Protein AF-A0A831QGR7-F1 (afdb_monomer)

Structure (mmCIF, N/CA/C/O backbone):
data_AF-A0A831QGR7-F1
#
_entry.id   AF-A0A831QGR7-F1
#
loop_
_atom_site.group_PDB
_atom_site.id
_atom_site.type_symbol
_atom_site.label_atom_id
_atom_site.label_alt_id
_atom_site.label_comp_id
_atom_site.label_asym_id
_atom_site.label_entity_id
_atom_site.label_seq_id
_atom_site.pdbx_PDB_ins_code
_atom_site.Cartn_x
_atom_site.Cartn_y
_atom_site.Cartn_z
_atom_site.occupancy
_atom_site.B_iso_or_equiv
_atom_site.auth_seq_id
_atom_site.auth_comp_id
_atom_site.auth_asym_id
_atom_site.auth_atom_id
_atom_site.pdbx_PDB_model_num
ATOM 1 N N . MET A 1 1 ? -12.128 -9.715 -16.828 1.00 47.41 1 MET A N 1
ATOM 2 C CA . MET A 1 1 ? -10.830 -9.152 -17.275 1.00 47.41 1 MET A CA 1
ATOM 3 C C . MET A 1 1 ? -10.273 -8.160 -16.247 1.00 47.41 1 MET A C 1
ATOM 5 O O . MET A 1 1 ? -10.349 -6.959 -16.457 1.00 47.41 1 MET A O 1
ATOM 9 N N . GLN A 1 2 ? -9.718 -8.634 -15.127 1.00 56.47 2 GLN A N 1
ATOM 10 C CA . GLN A 1 2 ? -9.216 -7.751 -14.054 1.00 56.47 2 GLN A CA 1
ATOM 11 C C . GLN A 1 2 ? -7.781 -7.237 -14.293 1.00 56.47 2 GLN A C 1
ATOM 13 O O . GLN A 1 2 ? -7.403 -6.191 -13.773 1.00 56.47 2 GLN A O 1
ATOM 18 N N . ILE A 1 3 ? -7.004 -7.921 -15.142 1.00 55.78 3 ILE A N 1
ATOM 19 C CA . ILE A 1 3 ? -5.585 -7.614 -15.402 1.00 55.78 3 ILE A CA 1
ATOM 20 C C . ILE A 1 3 ? -5.407 -6.262 -16.123 1.00 55.78 3 ILE A C 1
ATOM 22 O O . ILE A 1 3 ? -4.525 -5.482 -15.771 1.00 55.78 3 ILE A O 1
ATOM 26 N N . LYS A 1 4 ? -6.286 -5.930 -17.083 1.00 49.41 4 L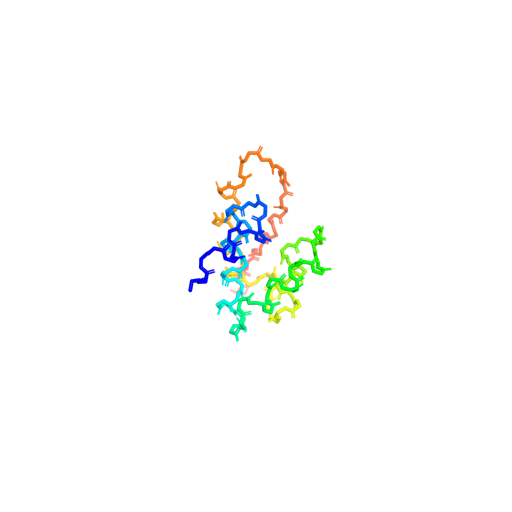YS A N 1
ATOM 27 C CA . LYS A 1 4 ? -6.212 -4.667 -17.847 1.00 49.41 4 LYS A CA 1
ATOM 28 C C . LYS A 1 4 ? -6.499 -3.425 -16.992 1.00 49.41 4 LYS A C 1
ATOM 30 O O . LYS A 1 4 ? -5.909 -2.376 -17.219 1.00 49.41 4 LYS A O 1
ATOM 35 N N . THR A 1 5 ? -7.368 -3.536 -15.986 1.00 54.56 5 THR A N 1
ATOM 36 C CA . THR A 1 5 ? -7.708 -2.410 -15.099 1.00 54.56 5 THR A CA 1
ATOM 37 C C . THR A 1 5 ? -6.554 -2.040 -14.175 1.00 54.56 5 THR A C 1
ATOM 39 O O . THR A 1 5 ? -6.368 -0.860 -13.879 1.00 54.56 5 THR A O 1
ATOM 42 N N . VAL A 1 6 ? -5.779 -3.037 -13.736 1.00 51.47 6 VAL A N 1
ATOM 43 C CA . VAL A 1 6 ? -4.584 -2.823 -12.915 1.00 51.47 6 VAL A CA 1
ATOM 44 C C . VAL A 1 6 ? -3.496 -2.176 -13.766 1.00 51.47 6 VAL A C 1
ATOM 46 O O . VAL A 1 6 ? -3.041 -1.101 -13.407 1.00 51.47 6 VAL A O 1
ATOM 49 N N . LEU A 1 7 ? -3.172 -2.728 -14.940 1.00 52.88 7 LEU A N 1
ATOM 50 C CA . LEU A 1 7 ? -2.121 -2.182 -15.815 1.00 52.88 7 LEU A CA 1
ATOM 51 C C . LEU A 1 7 ? -2.352 -0.719 -16.242 1.00 52.88 7 LEU A C 1
ATOM 53 O O . LEU A 1 7 ? -1.388 0.028 -16.347 1.00 52.88 7 LEU A O 1
ATOM 57 N N . ASN A 1 8 ? -3.605 -0.282 -16.417 1.00 51.16 8 ASN A N 1
ATOM 58 C CA . ASN A 1 8 ? -3.921 1.105 -16.790 1.00 51.16 8 ASN A CA 1
ATOM 59 C C . ASN A 1 8 ? -3.991 2.098 -15.609 1.00 51.16 8 ASN A C 1
ATOM 61 O O . ASN A 1 8 ? -4.112 3.297 -15.843 1.00 51.16 8 ASN A O 1
ATOM 65 N N . ASN A 1 9 ? -3.963 1.644 -14.348 1.00 52.94 9 ASN A N 1
ATOM 66 C CA . ASN A 1 9 ? -4.093 2.518 -13.163 1.00 52.94 9 ASN A CA 1
ATOM 67 C C . ASN A 1 9 ? -2.801 2.671 -12.347 1.00 52.94 9 ASN A C 1
ATOM 69 O O . ASN A 1 9 ? -2.801 3.381 -11.337 1.00 52.94 9 ASN A O 1
ATOM 73 N N . VAL A 1 10 ? -1.716 2.010 -12.747 1.00 52.81 10 VAL A N 1
ATOM 74 C CA . VAL A 1 10 ? -0.426 2.070 -12.054 1.00 52.81 10 VAL A CA 1
ATOM 75 C C . VAL A 1 10 ? 0.663 2.335 -13.080 1.00 52.81 10 VAL A C 1
ATOM 77 O O . VAL A 1 10 ? 0.883 1.541 -13.984 1.00 52.81 10 VAL A O 1
ATOM 80 N N . GLU A 1 11 ? 1.336 3.476 -12.931 1.00 59.62 11 GLU A N 1
ATOM 81 C CA . GLU A 1 11 ? 2.370 3.971 -13.856 1.00 59.62 11 GLU A CA 1
ATOM 82 C C . GLU A 1 11 ? 3.580 3.038 -13.975 1.00 59.62 11 GLU A C 1
ATOM 84 O O . GLU A 1 11 ? 4.362 3.158 -14.917 1.00 59.62 11 GLU A O 1
ATOM 89 N N . LYS A 1 12 ? 3.763 2.120 -13.017 1.00 66.62 12 LYS A N 1
ATOM 90 C CA . LYS A 1 12 ? 4.874 1.172 -12.985 1.00 66.62 12 LYS A CA 1
ATOM 91 C C . LYS A 1 12 ? 4.378 -0.231 -12.622 1.00 66.62 12 LYS A C 1
ATOM 93 O O . LYS A 1 12 ? 3.613 -0.371 -11.664 1.00 66.62 12 LYS A O 1
ATOM 98 N N . PRO A 1 13 ? 4.876 -1.292 -13.286 1.00 70.75 13 PRO A N 1
ATOM 99 C CA . PRO A 1 13 ? 4.578 -2.686 -12.923 1.00 70.75 13 PRO A CA 1
ATOM 100 C C . PRO A 1 13 ? 4.888 -3.000 -11.451 1.00 70.75 13 PRO A C 1
ATOM 102 O O . PRO A 1 13 ? 4.195 -3.773 -10.795 1.00 70.75 13 PRO A O 1
ATOM 105 N N . ALA A 1 14 ? 5.913 -2.334 -10.925 1.00 74.00 1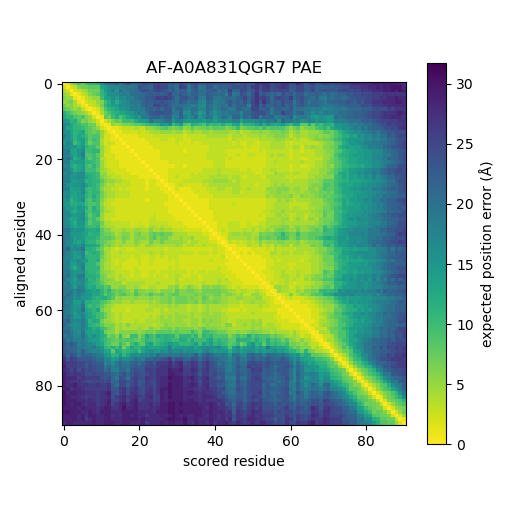4 ALA A N 1
ATOM 106 C CA . ALA A 1 14 ? 6.363 -2.421 -9.548 1.00 74.00 14 ALA A CA 1
ATOM 107 C C . ALA A 1 14 ? 5.293 -1.900 -8.552 1.00 74.00 14 ALA A C 1
ATOM 109 O O . ALA A 1 14 ? 5.016 -2.535 -7.534 1.00 74.00 14 ALA A O 1
ATOM 110 N N . ASP A 1 15 ? 4.616 -0.795 -8.884 1.00 78.81 15 ASP A N 1
ATOM 111 C CA . ASP A 1 15 ? 3.524 -0.248 -8.072 1.00 78.81 15 ASP A CA 1
ATOM 112 C C . ASP A 1 15 ? 2.298 -1.177 -8.078 1.00 78.81 15 ASP A C 1
ATOM 114 O O . ASP A 1 15 ? 1.640 -1.359 -7.051 1.00 78.81 15 ASP A O 1
ATOM 118 N N . ALA A 1 16 ? 2.000 -1.789 -9.231 1.00 82.75 16 ALA A N 1
ATOM 119 C CA . ALA A 1 16 ? 0.902 -2.743 -9.383 1.00 82.75 16 ALA A CA 1
ATOM 120 C C . ALA A 1 16 ? 1.069 -3.960 -8.469 1.00 82.75 16 ALA A C 1
ATOM 122 O O . ALA A 1 16 ? 0.132 -4.354 -7.771 1.00 82.75 16 ALA A O 1
ATOM 123 N N . TYR A 1 17 ? 2.283 -4.513 -8.439 1.00 84.00 17 TYR A N 1
ATOM 124 C CA . TYR A 1 17 ? 2.640 -5.620 -7.562 1.00 84.00 17 TYR A CA 1
ATOM 125 C C . TYR A 1 17 ? 2.486 -5.247 -6.080 1.00 84.00 17 TYR A C 1
ATOM 127 O O . TYR A 1 17 ? 1.878 -5.991 -5.308 1.00 84.00 17 TYR A O 1
ATOM 135 N N . MET A 1 18 ? 2.960 -4.063 -5.684 1.00 85.62 18 MET A N 1
ATOM 136 C CA . MET A 1 18 ? 2.825 -3.576 -4.309 1.00 85.62 18 MET A CA 1
ATOM 137 C C . MET A 1 18 ? 1.362 -3.403 -3.887 1.00 85.62 18 MET A C 1
ATOM 139 O O . MET A 1 18 ? 0.985 -3.815 -2.791 1.00 85.62 18 MET A O 1
ATOM 143 N N . VAL A 1 19 ? 0.520 -2.835 -4.751 1.00 87.06 19 VAL A N 1
ATOM 144 C CA . VAL A 1 19 ? -0.919 -2.672 -4.492 1.00 87.06 19 VAL A CA 1
ATOM 145 C C . VAL A 1 19 ? -1.615 -4.023 -4.333 1.00 87.06 19 VAL A C 1
ATOM 147 O O . VAL A 1 19 ? -2.388 -4.196 -3.389 1.00 87.06 19 VAL A O 1
ATOM 150 N N . LEU A 1 20 ? -1.319 -4.986 -5.210 1.00 87.88 20 LEU A N 1
ATOM 151 C CA . LEU A 1 20 ? -1.879 -6.334 -5.123 1.00 87.88 20 LEU A CA 1
ATOM 152 C C . LEU A 1 20 ? -1.476 -7.011 -3.809 1.00 87.88 20 LEU A C 1
ATOM 154 O O . LEU A 1 20 ? -2.330 -7.514 -3.082 1.00 87.88 20 LEU A O 1
ATOM 158 N N . ARG A 1 21 ? -0.191 -6.949 -3.449 1.00 88.38 21 ARG A N 1
ATOM 159 C CA . ARG A 1 21 ? 0.289 -7.593 -2.229 1.00 88.38 21 ARG A CA 1
ATOM 160 C C . ARG A 1 21 ? -0.257 -6.942 -0.961 1.00 88.38 21 ARG A C 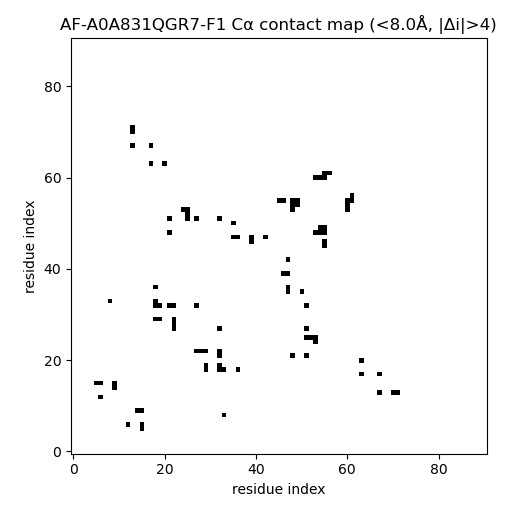1
ATOM 162 O O . ARG A 1 21 ? -0.536 -7.634 0.014 1.00 88.38 21 ARG A O 1
ATOM 169 N N . LEU A 1 22 ? -0.438 -5.623 -0.959 1.00 88.38 22 LEU A N 1
ATOM 170 C CA . LEU A 1 22 ? -1.085 -4.922 0.151 1.00 88.38 22 LEU A CA 1
ATOM 171 C C . LEU A 1 22 ? -2.566 -5.288 0.276 1.00 88.38 22 LEU A C 1
ATOM 173 O O . LEU A 1 22 ? -3.054 -5.393 1.398 1.00 88.38 22 LEU A O 1
ATOM 177 N N . ALA A 1 23 ? -3.266 -5.519 -0.835 1.00 90.06 23 ALA A N 1
ATOM 178 C CA . ALA A 1 23 ? -4.640 -6.020 -0.820 1.00 90.06 23 ALA A CA 1
ATOM 179 C C . ALA A 1 23 ? -4.725 -7.398 -0.152 1.00 90.06 23 ALA A C 1
ATOM 181 O O . ALA A 1 23 ? -5.489 -7.560 0.795 1.00 90.06 23 ALA A O 1
ATOM 182 N N . GLU A 1 24 ? -3.854 -8.332 -0.544 1.00 88.19 24 GLU A N 1
ATOM 183 C CA . GLU A 1 24 ? -3.762 -9.663 0.074 1.00 88.19 24 GLU A CA 1
ATOM 184 C C . GLU A 1 24 ? -3.410 -9.592 1.567 1.00 88.19 24 GLU A C 1
ATOM 186 O O . GLU A 1 24 ? -4.016 -10.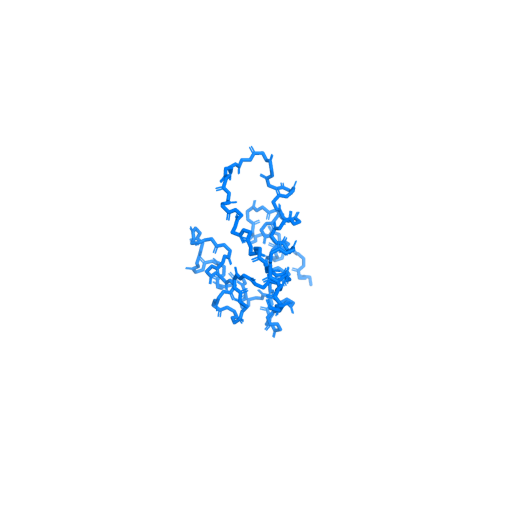269 2.388 1.00 88.19 24 GLU A O 1
ATOM 191 N N . MET A 1 25 ? -2.441 -8.752 1.948 1.00 85.94 25 MET A N 1
ATOM 192 C CA . MET A 1 25 ? -2.005 -8.621 3.345 1.00 85.94 25 MET A CA 1
ATOM 193 C C . MET A 1 25 ? -3.021 -7.918 4.252 1.00 85.94 25 MET A C 1
ATOM 195 O O . MET A 1 25 ? -2.944 -8.071 5.469 1.00 85.94 25 MET A O 1
ATOM 199 N N . SER A 1 26 ? -3.907 -7.098 3.685 1.00 86.25 26 SER A N 1
ATOM 200 C CA . SER A 1 26 ? -4.947 -6.382 4.436 1.00 86.25 26 SER A CA 1
ATOM 201 C C . SER A 1 26 ? -6.311 -7.059 4.373 1.00 86.25 26 SER A C 1
ATOM 203 O O . SER A 1 26 ? -7.241 -6.561 5.004 1.00 86.25 26 SER A O 1
ATOM 205 N N . ASP A 1 27 ? -6.428 -8.156 3.620 1.00 89.56 27 ASP A N 1
ATOM 206 C CA . ASP A 1 27 ? -7.696 -8.824 3.319 1.00 89.56 27 ASP A CA 1
ATOM 207 C C . ASP A 1 27 ? -8.755 -7.837 2.783 1.00 89.56 27 ASP A C 1
ATOM 209 O O . ASP A 1 27 ? -9.930 -7.832 3.154 1.00 89.56 27 ASP A O 1
ATOM 213 N N . ARG A 1 28 ? -8.304 -6.894 1.942 1.00 89.00 28 ARG A N 1
ATOM 214 C CA . ARG A 1 28 ? -9.149 -5.859 1.332 1.00 89.00 28 ARG A CA 1
ATOM 215 C C . ARG A 1 28 ? -9.240 -6.054 -0.177 1.00 89.00 28 ARG A C 1
ATOM 217 O O . ARG A 1 28 ? -8.264 -6.461 -0.805 1.00 89.00 28 ARG A O 1
ATOM 224 N N . PRO A 1 29 ? -10.359 -5.652 -0.806 1.00 89.25 29 PRO A N 1
ATOM 225 C CA . PRO A 1 29 ? -10.468 -5.653 -2.258 1.00 89.25 29 PRO A CA 1
ATOM 226 C C . PRO A 1 29 ? -9.381 -4.787 -2.903 1.00 89.25 29 PRO 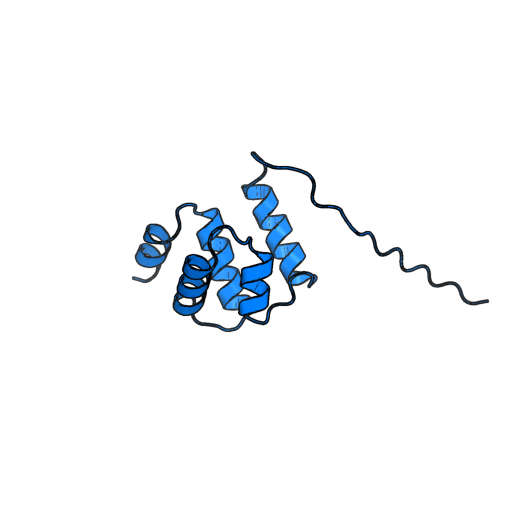A C 1
ATOM 228 O O . PRO A 1 29 ? -9.155 -3.645 -2.490 1.00 89.25 29 PRO A O 1
ATOM 231 N N . THR A 1 30 ? -8.758 -5.275 -3.976 1.00 87.25 30 THR A N 1
ATOM 232 C CA . THR A 1 30 ? -7.712 -4.536 -4.704 1.00 87.25 30 THR A CA 1
ATOM 233 C C . THR A 1 30 ? -8.202 -3.168 -5.183 1.00 87.25 30 THR A C 1
ATOM 235 O O . THR A 1 30 ? -7.457 -2.196 -5.125 1.00 87.25 30 THR A O 1
ATOM 238 N N . SER A 1 31 ? -9.473 -3.047 -5.581 1.00 85.94 31 SER A N 1
ATOM 239 C CA . SER A 1 31 ? -10.095 -1.772 -5.973 1.00 85.94 31 SER A CA 1
ATOM 240 C C . SER A 1 31 ? -10.082 -0.728 -4.849 1.00 85.94 31 SER A C 1
ATOM 242 O O . SER A 1 31 ? -9.813 0.449 -5.098 1.00 85.94 31 SER A O 1
ATOM 244 N N . TYR A 1 32 ? -10.308 -1.152 -3.602 1.00 89.12 32 TYR A N 1
ATOM 245 C CA . TYR A 1 32 ? -10.212 -0.288 -2.429 1.00 89.12 32 TYR A CA 1
ATOM 246 C C . TYR A 1 32 ? -8.767 0.166 -2.206 1.00 89.12 32 TYR A C 1
ATOM 248 O O . TYR A 1 32 ? -8.517 1.355 -2.006 1.00 89.12 32 TYR A O 1
ATOM 256 N N . VAL A 1 33 ? -7.804 -0.753 -2.320 1.00 89.81 33 VAL A N 1
ATOM 257 C CA . VAL A 1 33 ? -6.379 -0.427 -2.170 1.00 89.81 33 VAL A CA 1
ATOM 258 C C . VAL A 1 33 ? -5.891 0.509 -3.272 1.00 89.81 33 VAL A C 1
ATOM 260 O O . VAL A 1 33 ? -5.180 1.458 -2.966 1.00 89.81 33 VAL A O 1
ATOM 263 N N . VAL A 1 34 ? -6.320 0.326 -4.524 1.00 87.94 34 VAL A N 1
ATOM 264 C CA . VAL A 1 34 ? -6.034 1.255 -5.634 1.00 87.94 34 VAL A CA 1
ATOM 265 C C . VAL A 1 34 ? -6.590 2.647 -5.332 1.00 87.94 34 VAL A C 1
ATOM 267 O O . VAL A 1 34 ? -5.899 3.644 -5.541 1.00 87.94 34 VAL A O 1
ATOM 270 N N . LYS A 1 35 ? -7.816 2.744 -4.799 1.00 89.75 35 LYS A N 1
ATOM 271 C CA . LYS A 1 35 ? -8.414 4.030 -4.408 1.00 89.75 35 LYS A CA 1
ATOM 272 C C . LYS A 1 35 ? -7.583 4.724 -3.326 1.00 89.75 35 LYS A C 1
ATOM 274 O O . LYS A 1 35 ? -7.284 5.910 -3.456 1.00 89.75 35 LYS A O 1
ATOM 279 N N . GLN A 1 36 ? -7.168 3.986 -2.295 1.00 89.44 36 GLN A N 1
ATOM 280 C CA . GLN A 1 36 ? -6.309 4.514 -1.230 1.00 89.44 36 GLN A CA 1
ATOM 281 C C . GLN A 1 36 ? -4.916 4.877 -1.747 1.00 89.44 36 GLN A C 1
ATOM 283 O O . GLN A 1 36 ? -4.386 5.932 -1.412 1.00 89.44 36 GLN A O 1
ATOM 288 N N . TYR A 1 37 ? -4.341 4.053 -2.620 1.00 87.38 37 TYR A N 1
ATOM 289 C CA . TYR A 1 37 ? -3.076 4.340 -3.278 1.00 87.38 37 TYR A CA 1
ATOM 290 C C . TYR A 1 37 ? -3.156 5.669 -4.021 1.00 87.38 37 TYR A C 1
ATOM 292 O O . TYR A 1 37 ? -2.340 6.538 -3.742 1.00 87.38 37 TYR A O 1
ATOM 300 N N . ARG A 1 38 ? -4.183 5.875 -4.862 1.00 85.19 38 ARG A N 1
ATOM 301 C CA . ARG A 1 38 ? -4.424 7.132 -5.593 1.00 85.19 38 ARG A CA 1
ATOM 302 C C . ARG A 1 38 ? -4.595 8.332 -4.656 1.00 85.19 38 ARG A C 1
ATOM 304 O O . ARG A 1 38 ? -3.975 9.363 -4.894 1.00 85.19 38 ARG A O 1
ATOM 311 N N . ALA A 1 39 ? -5.363 8.188 -3.575 1.00 86.88 39 ALA A N 1
ATOM 312 C CA . ALA A 1 39 ? -5.578 9.247 -2.581 1.00 86.88 39 ALA A CA 1
ATOM 313 C C . ALA A 1 39 ? -4.315 9.605 -1.767 1.00 86.88 39 ALA A C 1
ATOM 315 O O . ALA A 1 39 ? -4.185 10.717 -1.253 1.00 86.88 39 ALA A O 1
ATOM 316 N N . HIS A 1 40 ? -3.371 8.668 -1.648 1.00 82.25 40 HIS A N 1
ATOM 317 C CA . HIS A 1 40 ? -2.134 8.818 -0.882 1.00 82.25 40 HIS A CA 1
ATOM 318 C C . HIS A 1 40 ? -0.868 8.744 -1.758 1.00 82.25 40 HIS A C 1
ATOM 320 O O . HIS A 1 40 ? 0.226 8.505 -1.235 1.00 82.25 40 HIS A O 1
ATOM 326 N N . ARG A 1 41 ? -0.985 8.984 -3.075 1.00 79.81 41 ARG A N 1
ATOM 327 C CA . ARG A 1 41 ? 0.160 9.048 -4.003 1.00 79.81 41 ARG A CA 1
ATOM 328 C C . ARG A 1 41 ? 1.202 10.035 -3.476 1.00 79.81 41 ARG A C 1
ATOM 330 O O . ARG A 1 41 ? 0.867 11.085 -2.936 1.00 79.81 41 ARG A O 1
ATOM 337 N N . GLY A 1 42 ? 2.478 9.669 -3.581 1.00 76.38 42 GLY A N 1
ATOM 338 C CA . GLY A 1 42 ? 3.597 10.492 -3.106 1.00 76.38 42 GLY A CA 1
ATOM 339 C C . GLY A 1 42 ? 3.841 10.480 -1.589 1.00 76.38 42 GLY A C 1
ATOM 340 O O . GLY A 1 42 ? 4.905 10.913 -1.160 1.00 76.38 42 GLY A O 1
ATOM 341 N N . LYS A 1 43 ? 2.936 9.927 -0.763 1.00 82.00 43 LYS A N 1
ATOM 342 C CA . LYS A 1 43 ? 3.125 9.818 0.704 1.00 82.00 43 LYS A CA 1
ATOM 343 C C . LYS A 1 43 ? 3.954 8.596 1.132 1.00 82.00 43 LYS A C 1
ATOM 345 O O . LYS A 1 43 ? 4.332 8.476 2.295 1.00 82.00 43 LYS A O 1
ATOM 350 N N . GLY A 1 44 ? 4.246 7.698 0.191 1.00 83.50 44 GLY A N 1
ATOM 351 C CA . GLY A 1 44 ? 5.047 6.492 0.397 1.00 83.50 44 GLY A CA 1
ATOM 352 C C . GLY A 1 44 ? 4.256 5.284 0.913 1.00 83.50 44 GLY A C 1
ATOM 353 O O . GLY A 1 44 ? 3.189 5.395 1.518 1.00 83.50 44 GLY A O 1
ATOM 354 N N . TRP A 1 45 ? 4.819 4.094 0.695 1.00 85.94 45 TRP A N 1
ATOM 355 C CA . TRP A 1 45 ? 4.166 2.805 0.957 1.00 85.94 45 TRP A CA 1
ATOM 356 C C . TRP A 1 45 ? 3.781 2.563 2.418 1.00 85.94 45 TRP A C 1
ATOM 358 O O . TRP A 1 45 ? 2.770 1.922 2.691 1.00 85.94 45 TRP A O 1
ATOM 368 N N . GLY A 1 46 ? 4.564 3.083 3.368 1.00 85.75 46 GLY A N 1
ATOM 369 C CA . GLY A 1 46 ? 4.279 2.914 4.795 1.00 85.75 46 GLY A CA 1
ATOM 370 C C . GLY A 1 46 ? 2.993 3.619 5.239 1.00 85.75 46 GLY A C 1
ATOM 371 O O . GLY A 1 46 ? 2.281 3.108 6.101 1.00 85.75 46 GLY A O 1
ATOM 372 N N . VAL A 1 47 ? 2.666 4.763 4.626 1.00 87.88 47 VAL A N 1
ATOM 373 C CA . VAL A 1 47 ? 1.420 5.493 4.908 1.00 87.88 47 VAL A CA 1
ATOM 374 C C . VAL A 1 47 ? 0.225 4.705 4.385 1.00 87.88 47 VAL A C 1
ATOM 376 O O . VAL A 1 47 ? -0.727 4.497 5.130 1.00 87.88 47 VAL A O 1
ATOM 379 N N . LEU A 1 48 ? 0.311 4.192 3.153 1.00 87.88 48 LEU A N 1
ATOM 380 C CA . LEU A 1 48 ? -0.733 3.343 2.581 1.00 87.88 48 LEU A CA 1
ATOM 381 C C . LEU A 1 48 ? -0.954 2.075 3.416 1.00 87.88 48 LEU A C 1
ATOM 383 O O . LEU A 1 48 ? -2.088 1.764 3.761 1.00 87.88 48 LEU A O 1
ATOM 387 N N . ALA A 1 49 ? 0.121 1.381 3.799 1.00 87.75 49 ALA A N 1
ATOM 388 C CA . ALA A 1 49 ? 0.040 0.191 4.644 1.00 87.75 49 ALA A CA 1
ATOM 389 C C . ALA A 1 49 ? -0.690 0.483 5.964 1.00 87.75 49 ALA A C 1
ATOM 391 O O . ALA A 1 49 ? -1.606 -0.249 6.334 1.00 87.75 49 ALA A O 1
ATOM 392 N N . ARG A 1 50 ? -0.356 1.601 6.623 1.00 89.06 50 ARG A N 1
ATOM 393 C CA . ARG A 1 50 ? -1.026 2.028 7.856 1.00 89.06 50 ARG A CA 1
ATOM 394 C C . ARG A 1 50 ? -2.524 2.265 7.649 1.00 89.06 50 ARG A C 1
ATOM 396 O O . ARG A 1 50 ? -3.306 1.830 8.489 1.00 89.06 50 ARG A O 1
ATOM 403 N N . THR A 1 51 ? -2.926 2.911 6.552 1.00 86.94 51 THR A N 1
ATOM 404 C CA . THR A 1 51 ? -4.345 3.140 6.212 1.00 86.94 51 THR A CA 1
ATOM 405 C C . THR A 1 51 ? -5.112 1.830 6.016 1.00 86.94 51 THR A C 1
ATOM 407 O O . THR A 1 51 ? -6.297 1.754 6.323 1.00 86.94 51 THR A O 1
ATOM 410 N N . LEU A 1 52 ? -4.434 0.777 5.558 1.00 87.19 52 LEU A N 1
ATOM 411 C CA . LEU A 1 52 ? -5.011 -0.556 5.370 1.00 87.19 52 LEU A CA 1
ATOM 412 C C . LEU A 1 52 ? -4.983 -1.424 6.641 1.00 87.19 52 LEU A C 1
ATOM 414 O O . LEU A 1 52 ? -5.380 -2.583 6.592 1.00 87.19 52 LEU A O 1
ATOM 418 N N . GLY A 1 53 ? -4.498 -0.897 7.770 1.00 87.25 53 GLY A N 1
ATOM 419 C CA . GLY A 1 53 ? -4.337 -1.652 9.018 1.00 87.25 53 GLY A CA 1
ATOM 420 C C . GLY A 1 53 ? -3.079 -2.528 9.073 1.00 87.25 53 GLY A C 1
ATOM 421 O O . GLY A 1 53 ? -2.844 -3.218 10.064 1.00 87.25 53 GLY A O 1
ATOM 422 N N . ILE A 1 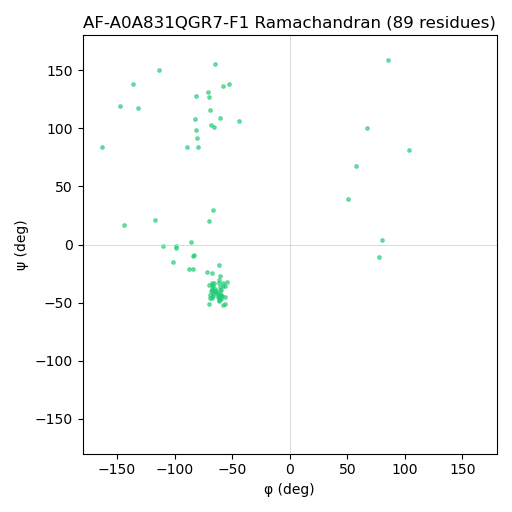54 ? -2.221 -2.472 8.052 1.00 85.88 54 ILE A N 1
ATOM 423 C CA . ILE A 1 54 ? -0.935 -3.170 8.028 1.00 85.88 54 ILE A CA 1
ATOM 424 C C . ILE A 1 54 ? 0.080 -2.336 8.814 1.00 85.88 54 ILE A C 1
ATOM 426 O O . ILE A 1 54 ? 0.286 -1.153 8.543 1.00 85.88 54 ILE A O 1
ATOM 430 N N . LYS A 1 55 ? 0.769 -2.947 9.783 1.00 85.69 55 LYS A N 1
ATOM 431 C CA . LYS A 1 55 ? 1.815 -2.261 10.557 1.00 85.69 55 LYS A CA 1
ATOM 432 C C . LYS A 1 55 ? 3.028 -1.982 9.650 1.00 85.69 55 LYS A C 1
ATOM 434 O O . LYS A 1 55 ? 3.697 -2.943 9.268 1.00 85.69 55 LYS A O 1
ATOM 439 N N . PRO A 1 56 ? 3.399 -0.713 9.369 1.00 72.94 56 PRO A N 1
ATOM 440 C CA . PRO A 1 56 ? 4.474 -0.351 8.427 1.00 72.94 56 PRO A CA 1
ATOM 441 C C . PRO A 1 56 ? 5.909 -0.684 8.894 1.00 72.94 56 PRO A C 1
ATOM 443 O O . PRO A 1 56 ? 6.883 -0.138 8.386 1.00 72.94 56 PRO A O 1
ATOM 446 N N . GLY A 1 57 ? 6.052 -1.605 9.845 1.00 75.38 57 GLY A N 1
ATOM 447 C CA . GLY A 1 57 ? 7.315 -2.177 10.308 1.00 75.38 57 GLY A CA 1
ATOM 448 C C . GLY A 1 57 ? 7.195 -3.661 10.664 1.00 75.38 57 GLY A C 1
ATOM 449 O O . GLY A 1 57 ? 8.043 -4.187 11.383 1.00 75.38 57 GLY A O 1
ATOM 450 N N . SER A 1 58 ? 6.130 -4.341 10.218 1.00 81.19 58 SER A N 1
ATOM 451 C CA . SER A 1 58 ? 6.024 -5.793 10.365 1.00 81.19 58 SER A CA 1
ATOM 452 C C . SER A 1 58 ? 7.108 -6.495 9.544 1.00 81.19 58 SER A C 1
ATOM 454 O O . SER A 1 58 ? 7.630 -5.951 8.563 1.00 81.19 58 SER A O 1
ATOM 456 N N . ARG A 1 59 ? 7.471 -7.716 9.950 1.00 82.25 59 ARG A N 1
ATOM 457 C CA . ARG A 1 59 ? 8.484 -8.514 9.246 1.00 82.25 59 ARG A CA 1
ATOM 458 C C . ARG A 1 59 ? 8.047 -8.784 7.807 1.00 82.25 59 ARG A C 1
ATOM 460 O O . ARG A 1 59 ? 8.877 -8.742 6.903 1.00 82.25 59 ARG A O 1
ATOM 467 N N . GLU A 1 60 ? 6.751 -8.985 7.616 1.00 81.12 60 GLU A N 1
ATOM 468 C CA . GLU A 1 60 ? 6.074 -9.231 6.350 1.00 81.12 60 GLU A CA 1
ATOM 469 C C . GLU A 1 60 ? 6.121 -7.989 5.452 1.00 81.12 60 GLU A C 1
ATOM 471 O O . GLU A 1 60 ? 6.508 -8.096 4.291 1.00 81.12 60 GLU A O 1
ATOM 476 N N . PHE A 1 61 ? 5.827 -6.796 5.988 1.00 84.19 61 PHE A N 1
ATOM 477 C CA . PHE A 1 61 ? 5.886 -5.548 5.219 1.00 84.19 61 PHE A CA 1
ATOM 478 C C . PHE A 1 61 ? 7.328 -5.176 4.850 1.00 84.19 61 PHE A C 1
ATOM 480 O O . PHE A 1 61 ? 7.602 -4.779 3.720 1.00 84.19 61 PHE A O 1
ATOM 487 N N . HIS A 1 62 ? 8.284 -5.375 5.761 1.00 84.00 62 HIS A N 1
ATOM 488 C CA . HIS A 1 62 ? 9.702 -5.201 5.448 1.00 84.00 62 HIS A CA 1
ATOM 489 C C . HIS A 1 62 ? 10.209 -6.215 4.416 1.00 84.00 62 HIS A C 1
ATOM 491 O O . HIS A 1 62 ? 11.031 -5.859 3.577 1.00 84.00 62 HIS A O 1
ATOM 497 N N . ALA A 1 63 ? 9.751 -7.469 4.467 1.00 84.12 63 ALA A N 1
ATOM 498 C CA . ALA A 1 63 ? 10.105 -8.476 3.472 1.00 84.12 63 ALA A CA 1
ATOM 499 C C . ALA A 1 63 ? 9.529 -8.131 2.093 1.00 84.12 63 ALA A C 1
ATOM 501 O O . ALA A 1 63 ? 10.253 -8.229 1.106 1.00 84.12 63 ALA A O 1
ATOM 502 N N . LEU A 1 64 ? 8.275 -7.674 2.040 1.00 84.00 64 LEU A N 1
ATOM 503 C CA . LEU A 1 64 ? 7.650 -7.158 0.825 1.00 84.00 64 LEU A CA 1
ATOM 504 C C . LEU A 1 64 ? 8.455 -5.989 0.252 1.00 84.00 64 LEU A C 1
ATOM 506 O O . LEU A 1 64 ? 8.857 -6.035 -0.908 1.00 84.00 64 LEU A O 1
ATOM 510 N N . LYS A 1 65 ? 8.760 -4.987 1.082 1.00 80.12 65 LYS A N 1
ATOM 511 C CA . LYS A 1 65 ? 9.494 -3.804 0.637 1.00 80.12 65 LYS A CA 1
ATOM 512 C C . LYS A 1 65 ? 10.900 -4.146 0.148 1.00 80.12 65 LYS A C 1
ATOM 514 O O . LYS A 1 65 ? 11.284 -3.671 -0.901 1.00 80.12 65 LYS A O 1
ATOM 519 N N . ARG A 1 66 ? 11.638 -5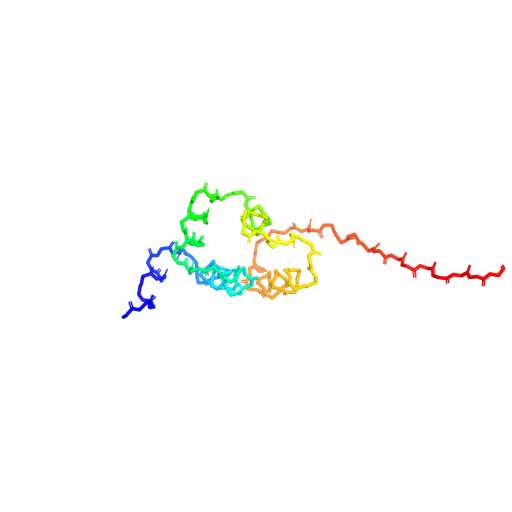.029 0.831 1.00 76.50 66 ARG A N 1
ATOM 520 C CA . ARG A 1 66 ? 12.963 -5.469 0.357 1.00 76.50 66 ARG A CA 1
ATOM 521 C C . ARG A 1 66 ? 12.902 -6.160 -1.001 1.00 76.50 66 ARG A C 1
ATOM 523 O O . ARG A 1 66 ? 13.789 -5.952 -1.812 1.00 76.50 66 ARG A O 1
ATOM 530 N N . ARG A 1 67 ? 11.875 -6.981 -1.251 1.00 72.50 67 ARG A N 1
ATOM 531 C CA . ARG A 1 67 ? 11.686 -7.618 -2.564 1.00 72.50 67 ARG A CA 1
ATOM 532 C C . ARG A 1 67 ? 11.399 -6.582 -3.646 1.00 72.50 67 ARG A C 1
ATOM 534 O O . ARG A 1 67 ? 11.935 -6.710 -4.731 1.00 72.50 67 ARG A O 1
ATOM 541 N N . GLN A 1 68 ? 10.597 -5.567 -3.333 1.00 69.75 68 GLN A N 1
ATOM 542 C CA . GLN A 1 68 ? 10.296 -4.453 -4.231 1.00 69.75 68 GLN A CA 1
ATOM 543 C C . GLN A 1 68 ? 11.503 -3.537 -4.472 1.00 69.75 68 GLN A C 1
ATOM 545 O O . GLN A 1 68 ? 11.751 -3.160 -5.610 1.00 69.75 68 GLN A O 1
ATOM 550 N N . ASP A 1 69 ? 12.261 -3.197 -3.426 1.00 67.06 69 ASP A N 1
ATOM 551 C CA . ASP A 1 69 ? 13.452 -2.348 -3.515 1.00 67.06 69 ASP A CA 1
ATOM 552 C C . ASP A 1 69 ? 14.471 -2.980 -4.484 1.00 67.06 69 ASP A C 1
ATOM 554 O O . ASP A 1 69 ? 15.045 -2.262 -5.288 1.00 67.06 69 ASP A O 1
ATOM 558 N N . LEU A 1 70 ? 14.600 -4.318 -4.526 1.00 58.25 70 LEU A N 1
ATOM 559 C CA . LEU A 1 70 ? 15.419 -5.024 -5.531 1.00 58.25 70 LEU A CA 1
ATOM 560 C C . LEU A 1 70 ? 14.968 -4.779 -6.986 1.00 58.25 70 LEU A C 1
ATOM 562 O O . LEU A 1 70 ? 15.789 -4.855 -7.895 1.00 58.25 70 LEU A O 1
ATOM 566 N N . TYR A 1 71 ? 13.684 -4.488 -7.217 1.00 52.19 71 TYR A N 1
ATOM 567 C CA . TYR A 1 71 ? 13.157 -4.092 -8.529 1.00 52.19 71 TYR A CA 1
ATOM 568 C C . TYR A 1 71 ? 13.251 -2.573 -8.778 1.00 52.19 71 TYR A C 1
ATOM 570 O O . TYR A 1 71 ? 13.235 -2.149 -9.932 1.00 52.19 71 TYR A O 1
ATOM 578 N N . GLU A 1 72 ? 13.365 -1.749 -7.729 1.00 55.47 72 GLU A N 1
ATOM 579 C CA . GLU A 1 72 ? 13.493 -0.282 -7.805 1.00 55.47 72 GLU A CA 1
ATOM 580 C C . GLU A 1 72 ? 14.943 0.236 -7.673 1.00 55.47 72 GLU A C 1
ATOM 582 O O . GLU A 1 72 ? 15.170 1.443 -7.814 1.00 55.47 72 GLU A O 1
ATOM 587 N N . ASP A 1 73 ? 15.931 -0.651 -7.477 1.00 45.75 73 ASP A N 1
ATOM 588 C CA . ASP A 1 73 ? 17.353 -0.377 -7.167 1.00 45.75 73 ASP A CA 1
ATOM 589 C C . ASP A 1 73 ? 18.159 0.302 -8.297 1.00 45.75 73 ASP A C 1
ATOM 591 O O . ASP A 1 73 ? 19.369 0.147 -8.418 1.00 45.75 73 ASP A O 1
ATOM 595 N N . ARG A 1 74 ? 17.517 1.114 -9.141 1.00 50.03 74 ARG A N 1
ATOM 596 C CA . ARG A 1 74 ? 18.228 2.130 -9.926 1.00 50.03 74 ARG A CA 1
ATOM 597 C C . ARG A 1 74 ? 18.099 3.536 -9.349 1.00 50.03 74 ARG A C 1
ATOM 599 O O . ARG A 1 74 ? 18.906 4.383 -9.708 1.00 50.03 74 ARG A O 1
ATOM 606 N N . HIS A 1 75 ? 17.174 3.818 -8.425 1.00 48.72 75 HIS A N 1
ATOM 607 C CA . HIS A 1 75 ? 17.114 5.147 -7.811 1.00 48.72 75 HIS A CA 1
ATOM 608 C C . HIS A 1 75 ? 16.632 5.139 -6.351 1.00 48.72 75 HIS A C 1
ATOM 610 O O . HIS A 1 75 ? 15.459 4.917 -6.073 1.00 48.72 75 HIS A O 1
ATOM 616 N N . ARG A 1 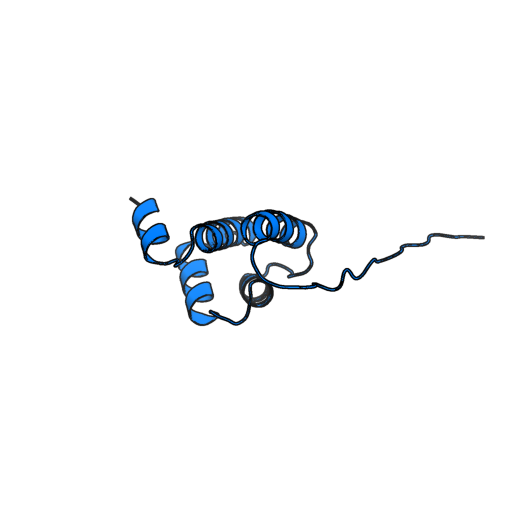76 ? 17.531 5.616 -5.467 1.00 45.25 76 ARG A N 1
ATOM 617 C CA . ARG A 1 76 ? 17.262 6.395 -4.234 1.00 45.25 76 ARG A CA 1
ATOM 618 C C . ARG A 1 76 ? 17.370 5.663 -2.879 1.00 45.25 76 ARG A C 1
ATOM 620 O O . ARG A 1 76 ? 16.394 5.419 -2.187 1.00 45.25 76 ARG A O 1
ATOM 627 N N . GLY A 1 77 ? 18.615 5.537 -2.416 1.00 47.78 77 GLY A N 1
ATOM 628 C CA . GLY A 1 77 ? 19.071 6.205 -1.186 1.00 47.78 77 GLY A CA 1
ATOM 629 C C . GLY A 1 77 ? 18.491 5.772 0.174 1.00 47.78 77 GLY A C 1
ATOM 630 O O . GLY A 1 77 ? 17.498 6.315 0.646 1.00 47.78 77 GLY A O 1
ATOM 631 N N . LYS A 1 78 ? 19.278 4.957 0.890 1.00 50.56 78 LYS A N 1
ATOM 632 C CA . LYS A 1 78 ? 19.596 5.090 2.331 1.00 50.56 78 LYS A CA 1
ATOM 633 C C . LYS A 1 78 ? 18.403 5.091 3.314 1.00 50.56 78 LYS A C 1
ATOM 635 O O . LYS A 1 78 ? 18.165 6.052 4.043 1.00 50.56 78 LYS A O 1
ATOM 640 N N . GLY A 1 79 ? 17.711 3.958 3.437 1.00 45.84 79 GLY A N 1
ATOM 641 C CA . GLY A 1 79 ? 16.811 3.691 4.567 1.00 45.84 79 GLY A CA 1
ATOM 642 C C . GLY A 1 79 ? 17.575 3.184 5.796 1.00 45.84 79 GLY A C 1
ATOM 643 O O . GLY A 1 79 ? 18.038 2.048 5.799 1.00 45.84 79 GLY A O 1
ATOM 644 N N . LYS A 1 80 ? 17.701 4.014 6.844 1.00 45.06 80 LYS A N 1
ATOM 645 C CA . LYS A 1 80 ? 18.282 3.675 8.163 1.00 45.06 80 LYS A CA 1
ATOM 646 C C . LYS A 1 80 ? 17.781 2.314 8.681 1.00 45.06 80 LYS A C 1
ATOM 648 O O . LYS A 1 80 ? 16.654 2.203 9.165 1.00 45.06 80 LYS A O 1
ATOM 653 N N . GLY A 1 81 ? 18.645 1.301 8.649 1.00 42.56 81 GLY A N 1
ATOM 654 C CA . GLY A 1 81 ? 18.444 0.041 9.358 1.00 42.56 81 GLY A CA 1
ATOM 655 C C . GLY A 1 81 ? 18.540 0.275 10.863 1.00 42.56 81 GLY A C 1
ATOM 656 O O . GLY A 1 81 ? 19.628 0.438 11.404 1.00 42.56 81 GLY A O 1
ATOM 657 N N . LYS A 1 82 ? 17.402 0.312 11.560 1.00 43.38 82 LYS A N 1
ATOM 658 C CA . LYS A 1 82 ? 17.380 0.296 13.027 1.00 43.38 82 LYS A CA 1
ATOM 659 C C . LYS A 1 82 ? 17.583 -1.154 13.475 1.00 43.38 82 LYS A C 1
ATOM 661 O O . LYS A 1 82 ? 16.621 -1.892 13.676 1.00 43.38 82 LYS A O 1
ATOM 666 N N . GLY A 1 83 ? 18.845 -1.579 13.552 1.00 40.62 83 GLY A N 1
ATOM 667 C CA . GLY A 1 83 ? 19.230 -2.859 14.140 1.00 40.62 83 GLY A CA 1
ATOM 668 C C . GLY A 1 83 ? 18.801 -2.897 15.605 1.00 40.62 83 GLY A C 1
ATOM 669 O O . GLY A 1 83 ? 19.354 -2.184 16.434 1.00 40.62 83 GLY A O 1
ATOM 670 N N . LYS A 1 84 ? 17.781 -3.697 15.931 1.00 41.28 84 LYS A N 1
ATOM 671 C CA . LYS A 1 84 ? 17.489 -4.069 17.319 1.00 41.28 84 LYS A CA 1
ATOM 672 C C . LYS A 1 84 ? 18.439 -5.200 17.709 1.00 41.28 84 LYS A C 1
ATOM 674 O O . LYS A 1 84 ? 18.121 -6.369 17.508 1.00 41.28 84 LYS A O 1
ATOM 679 N N . SER A 1 85 ? 19.590 -4.851 18.272 1.00 42.06 85 SER A N 1
ATOM 680 C CA . SER A 1 85 ? 20.416 -5.766 19.058 1.00 42.06 85 SER A CA 1
ATOM 681 C C . SER A 1 85 ? 19.644 -6.141 20.327 1.00 42.06 85 SER A C 1
ATOM 683 O O . SER A 1 85 ? 19.518 -5.365 21.270 1.00 42.06 85 SER A O 1
ATOM 685 N N . LYS A 1 86 ? 19.047 -7.336 20.325 1.00 48.91 86 LYS A N 1
ATOM 686 C CA . LYS A 1 86 ? 18.411 -7.944 21.497 1.00 48.91 86 LYS A CA 1
ATOM 687 C C . LYS A 1 86 ? 19.479 -8.761 22.234 1.00 48.91 86 LYS A C 1
ATOM 689 O O . LYS A 1 86 ? 19.605 -9.958 22.001 1.00 48.91 86 LYS A O 1
ATOM 694 N N . GLY A 1 87 ? 20.267 -8.106 23.084 1.00 40.94 87 GLY A N 1
ATOM 695 C CA . GLY A 1 87 ? 21.200 -8.768 23.998 1.00 40.94 87 GLY A CA 1
ATOM 696 C C . GLY A 1 87 ? 20.467 -9.268 25.241 1.00 40.94 87 GLY A C 1
ATOM 697 O O . GLY A 1 87 ? 20.183 -8.494 26.147 1.00 40.94 87 GLY A O 1
ATOM 698 N N . LYS A 1 88 ? 20.119 -10.558 25.261 1.00 48.75 88 LYS A N 1
ATOM 699 C CA . LYS A 1 88 ? 19.807 -11.307 26.488 1.00 48.75 88 LYS A CA 1
ATOM 700 C C . LYS A 1 88 ? 21.115 -11.504 27.263 1.00 48.75 88 LYS A C 1
ATOM 702 O O . LYS A 1 88 ? 22.068 -12.010 26.685 1.00 48.75 88 LYS A O 1
ATOM 707 N N . GLY A 1 89 ? 21.117 -11.205 28.557 1.00 42.34 89 GLY A N 1
ATOM 708 C CA . GLY A 1 89 ? 22.215 -11.538 29.462 1.00 42.34 89 GLY A CA 1
ATOM 709 C C . GLY A 1 89 ? 21.757 -11.448 30.911 1.00 42.34 89 GLY A C 1
ATOM 710 O O . GLY A 1 89 ? 21.892 -10.409 31.537 1.00 42.34 89 GLY A O 1
ATOM 711 N N . ARG A 1 90 ? 21.148 -12.531 31.405 1.00 43.44 90 ARG A N 1
ATOM 712 C CA . ARG A 1 90 ? 21.050 -12.834 32.838 1.00 43.44 90 ARG A CA 1
ATOM 713 C C . ARG A 1 90 ? 22.457 -13.208 33.313 1.00 43.44 90 ARG A C 1
ATOM 715 O O . ARG A 1 90 ? 23.005 -14.133 32.717 1.00 43.44 90 ARG A O 1
ATOM 722 N N . LYS A 1 91 ? 22.976 -12.570 34.360 1.00 46.84 91 LYS A N 1
ATOM 723 C CA . LYS A 1 91 ? 23.400 -13.168 35.642 1.00 46.84 91 LYS A CA 1
ATOM 724 C C . LYS A 1 91 ? 24.088 -12.098 36.481 1.00 46.84 91 LYS A C 1
ATOM 726 O O . LYS A 1 91 ? 24.885 -11.342 35.890 1.00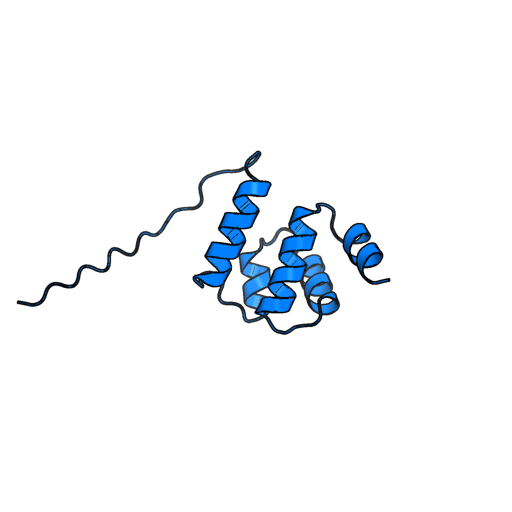 46.84 91 LYS A O 1
#

Mean predicted aligned error: 12.26 Å

Sequence (91 aa):
MQIKTVLNNVEKPADAYMVLRLAEMSDRPTSYVVKQYRAHRGKGWGVLARTLGIKPGSREFHALKRRQDLYEDRHRGKGKGKGKSKGKGRK

pLDDT: mean 70.97, std 17.67, range [40.62, 90.06]

Foldseek 3Di:
DVPVVLVVLDPDPLVSVLLVVLCVVLVHDSVVLSVLCVVCPPVDDCVSSVVSVHHCPDPVNVVSVVVSCVVVVVDDDDDDDPDPPPDDDDD

Radius of gyration: 15.66 Å; Cα contacts (8 Å, |Δi|>4): 50; chains: 1; bounding box: 34×24×54 Å

Solvent-accessible surface area (backbone atoms only — not comparable to full-atom values): 5763 Å² total; per-residue (Å²): 128,69,67,63,60,50,63,75,72,32,99,40,75,69,55,42,53,52,42,49,52,48,11,66,73,46,76,42,60,50,71,57,39,50,53,49,45,66,78,42,62,93,66,50,70,51,55,52,33,46,77,53,73,34,61,68,76,36,72,65,51,50,51,52,48,53,59,49,45,70,76,47,74,86,70,84,82,87,80,84,80,82,77,80,81,82,79,86,77,90,130

Secondary structure (DSSP, 8-state):
--HHHHHTT-SSHHHHHHHHHHHHHHT--HHHHHHHHHHTTTS-HHHHHHHTT--TT-HHHHHHHHHHHHHHTTS----------------